Protein AF-A0A1I5MEF5-F1 (afdb_monomer)

Radius of gyration: 14.01 Å; Cα contacts (8 Å, |Δi|>4): 166; chains: 1; bounding box: 37×30×29 Å

Secondary structure (DSSP, 8-state):
-HHHHHHHHHHHHHHHHHTT-GGG-SHHHHTT--SSHHHH-EEEEPP-SSTT-B-EEEEEE-TTSSS-GGG--EEEEEEHHHHGGG--TTGGGTB-S---TTTSS---

Mean predicted aligned error: 4.13 Å

Foldseek 3Di:
DVLLLVQQLVQQCVVCVVVVNNVLSDCVLSVQCDPDPVRVADKDFADFPDPQAGQFIKGKAAASNRGHCVVGIDIGTHGCVSCVVPDDPVRVNRHDHHHDPVRPPPDD

Nearest PDB structures (foldseek):
  3s5t-assembly1_A-2  TM=6.036E-01  e=2.276E-03  Bacteroides fragilis NCTC 9343
  3cyg-assembly2_A  TM=6.558E-01  e=1.378E-02  Fervidobacterium nodosum Rt17-B1
  4e72-assembly1_A  TM=5.616E-01  e=1.055E-02  Pseudomonas aeruginosa PAO1
  5jen-assembly1_A  TM=4.303E-01  e=7.799E-02  Bacillus subtilis subsp. subtilis str. 168
  5jen-assembly2_C  TM=4.248E-01  e=8.337E-02  Bacillus subtilis subsp. subtilis str. 168

Solvent-accessible surface area (backbone atoms only — not comparable to full-atom values): 6095 Å² total; per-residue (Å²): 90,64,68,57,44,52,45,40,53,52,28,41,43,52,50,28,47,77,68,76,42,54,89,49,63,42,66,81,37,45,65,69,52,39,71,42,77,91,41,57,40,56,74,45,77,30,65,32,71,28,89,89,26,18,16,23,39,34,31,51,36,58,54,58,60,56,39,59,57,93,72,41,61,49,66,22,62,38,54,38,79,81,40,55,96,75,51,52,82,70,49,63,66,44,42,38,60,45,68,40,72,90,73,44,93,66,75,132

Sequence (108 aa):
MKAMVKAVIASLKIEKKKRDSSETATEEWFKDLTPSLLKIGAVTLAPSTETGRSSGLTFHYPPYAVGPYAEGQYVAFVPWESLKPFLAPEGTRIFGGARPKGDSDEQP

pLDDT: mean 90.96, std 10.2, range [34.31, 96.81]

Structure (mmCIF, N/CA/C/O backbone):
data_AF-A0A1I5MEF5-F1
#
_entry.id   AF-A0A1I5MEF5-F1
#
loop_
_atom_site.group_PDB
_atom_site.id
_atom_site.type_symbol
_atom_site.label_atom_id
_atom_site.label_alt_id
_atom_site.label_comp_id
_atom_site.label_asym_id
_atom_site.label_entity_id
_atom_site.label_seq_id
_atom_site.pdbx_PDB_ins_code
_atom_site.Cartn_x
_atom_site.Cartn_y
_atom_site.Cartn_z
_atom_site.occupancy
_atom_site.B_iso_or_equiv
_atom_site.auth_seq_id
_atom_site.auth_comp_id
_atom_site.auth_asym_id
_atom_site.auth_atom_id
_atom_site.pdbx_PDB_model_num
ATOM 1 N N . MET A 1 1 ? -6.370 13.737 -2.121 1.00 81.88 1 MET A N 1
ATOM 2 C CA . MET A 1 1 ? -5.609 12.648 -2.785 1.00 81.88 1 MET A CA 1
ATOM 3 C C . MET A 1 1 ? -4.088 12.772 -2.761 1.00 81.88 1 MET A C 1
ATOM 5 O O . MET A 1 1 ? -3.453 11.749 -2.564 1.00 81.88 1 MET A O 1
ATOM 9 N N . LYS A 1 2 ? -3.464 13.956 -2.889 1.00 90.50 2 LYS A N 1
ATOM 10 C CA . LYS A 1 2 ? -1.985 14.071 -2.814 1.00 90.50 2 LYS A CA 1
ATOM 11 C C . LYS A 1 2 ? -1.381 13.494 -1.520 1.00 90.50 2 LYS A C 1
ATOM 13 O O . LYS A 1 2 ? -0.337 12.856 -1.568 1.00 90.50 2 LYS A O 1
ATOM 18 N N . ALA A 1 3 ? -2.053 13.6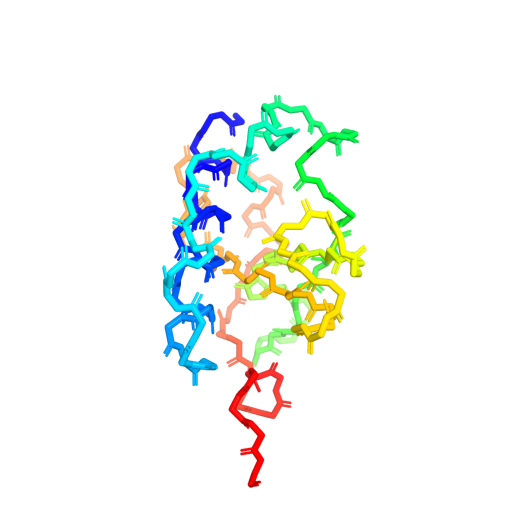85 -0.382 1.00 90.56 3 ALA A N 1
ATOM 19 C CA . ALA A 1 3 ? -1.640 13.104 0.898 1.00 90.56 3 ALA A CA 1
ATOM 20 C C . ALA A 1 3 ? -1.662 11.563 0.888 1.00 90.56 3 ALA A C 1
ATOM 22 O O . ALA A 1 3 ? -0.731 10.949 1.392 1.00 90.56 3 ALA A O 1
ATOM 23 N N . MET A 1 4 ? -2.664 10.951 0.242 1.00 91.69 4 MET A N 1
ATOM 24 C CA . MET A 1 4 ? -2.749 9.494 0.087 1.00 91.69 4 MET A CA 1
ATOM 25 C C . MET A 1 4 ? -1.572 8.953 -0.727 1.00 91.69 4 MET A C 1
ATOM 27 O O . MET A 1 4 ? -0.905 8.031 -0.285 1.00 91.69 4 MET A O 1
ATOM 31 N N . VAL A 1 5 ? -1.265 9.572 -1.874 1.00 94.56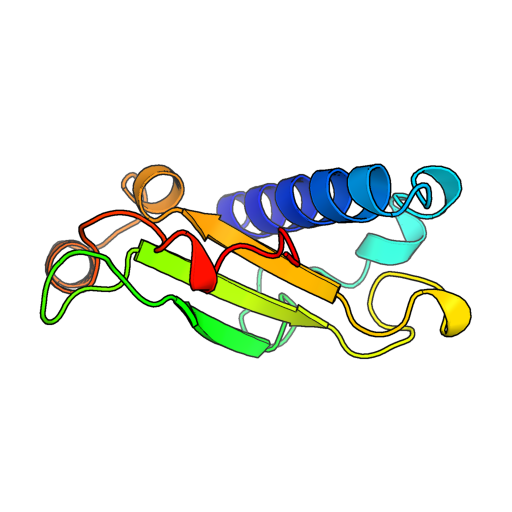 5 VAL A N 1
ATOM 32 C CA . VAL A 1 5 ? -0.115 9.174 -2.708 1.00 94.56 5 VAL A CA 1
ATOM 33 C C . VAL A 1 5 ? 1.185 9.244 -1.907 1.00 94.56 5 VAL A C 1
ATOM 35 O O . VAL A 1 5 ? 1.984 8.316 -1.942 1.00 94.56 5 VAL A O 1
ATOM 38 N N . LYS A 1 6 ? 1.384 10.313 -1.124 1.00 94.62 6 LYS A N 1
ATOM 39 C CA . LYS A 1 6 ? 2.557 10.436 -0.245 1.00 94.62 6 LYS A CA 1
ATOM 40 C C . LYS A 1 6 ? 2.619 9.323 0.805 1.00 94.62 6 LYS A C 1
ATOM 42 O O . LYS A 1 6 ? 3.697 8.782 1.026 1.00 94.62 6 LYS A O 1
ATOM 47 N N . ALA A 1 7 ? 1.492 8.979 1.430 1.00 94.88 7 ALA A N 1
ATOM 48 C CA . ALA A 1 7 ? 1.425 7.904 2.421 1.00 94.88 7 ALA A CA 1
ATOM 49 C C . ALA A 1 7 ? 1.729 6.530 1.800 1.00 94.88 7 ALA A C 1
ATOM 51 O O . ALA A 1 7 ? 2.504 5.759 2.360 1.00 94.88 7 ALA A O 1
ATOM 52 N N . VAL A 1 8 ? 1.193 6.265 0.608 1.00 95.81 8 VAL A N 1
ATOM 53 C CA . VAL A 1 8 ? 1.481 5.063 -0.184 1.00 95.81 8 VAL A CA 1
ATOM 54 C C . VAL A 1 8 ? 2.968 4.965 -0.521 1.00 95.81 8 VAL A C 1
ATOM 56 O O . VAL A 1 8 ? 3.590 3.950 -0.226 1.00 95.81 8 VAL A O 1
ATOM 59 N N . ILE A 1 9 ? 3.566 6.026 -1.074 1.00 96.31 9 ILE A N 1
ATOM 60 C CA . ILE A 1 9 ? 4.997 6.045 -1.418 1.00 96.31 9 ILE A CA 1
ATOM 61 C C . ILE A 1 9 ? 5.860 5.837 -0.169 1.00 96.31 9 ILE A C 1
ATOM 63 O O . ILE A 1 9 ? 6.848 5.109 -0.220 1.00 96.31 9 ILE A O 1
ATOM 67 N N . ALA A 1 10 ? 5.500 6.446 0.9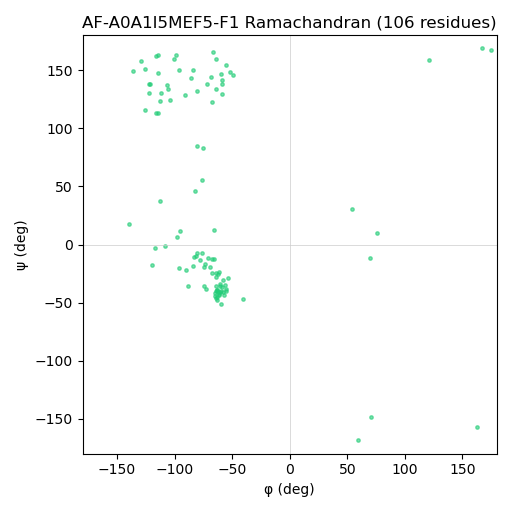64 1.00 96.19 10 ALA A N 1
ATOM 68 C CA . ALA A 1 10 ? 6.212 6.232 2.221 1.00 96.19 10 ALA A CA 1
ATOM 69 C C . ALA A 1 10 ? 6.148 4.762 2.671 1.00 96.19 10 ALA A C 1
ATOM 71 O O . ALA A 1 10 ? 7.173 4.19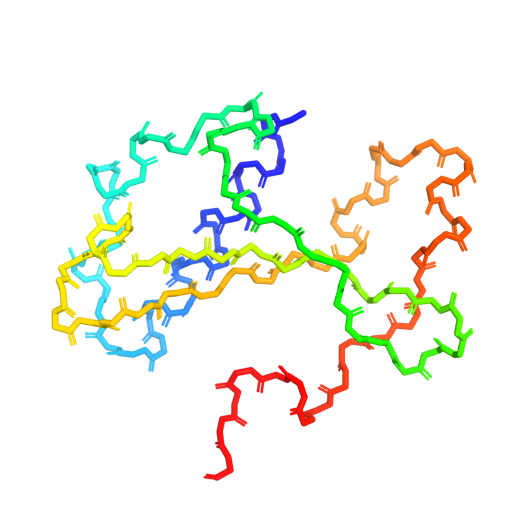7 3.046 1.00 96.19 10 ALA A O 1
ATOM 72 N N . SER A 1 11 ? 4.974 4.135 2.570 1.00 95.88 11 SER A N 1
ATOM 73 C CA . SER A 1 11 ? 4.775 2.717 2.885 1.00 95.88 11 SER A CA 1
ATOM 74 C C . SER A 1 11 ? 5.587 1.802 1.955 1.00 95.88 11 SER A C 1
ATOM 76 O O . SER A 1 11 ? 6.334 0.953 2.433 1.00 95.88 11 SER A O 1
ATOM 78 N N . LEU A 1 12 ? 5.574 2.057 0.639 1.00 96.50 12 LEU A N 1
ATOM 79 C CA . LEU A 1 12 ? 6.390 1.323 -0.341 1.00 96.50 12 LEU A CA 1
ATOM 80 C C . LEU A 1 12 ? 7.893 1.442 -0.073 1.00 96.50 12 LEU A C 1
ATOM 82 O O . LEU A 1 12 ? 8.620 0.464 -0.206 1.00 96.50 12 LEU A O 1
ATOM 86 N N . LYS A 1 13 ? 8.374 2.626 0.323 1.00 96.81 13 LYS A N 1
ATOM 87 C CA . LYS A 1 13 ? 9.784 2.827 0.694 1.00 96.81 13 LYS A CA 1
ATOM 88 C C . LYS A 1 13 ? 10.173 2.011 1.927 1.00 96.81 13 LYS A C 1
ATOM 90 O O . LYS A 1 13 ? 11.267 1.454 1.960 1.00 96.81 13 LYS A O 1
ATOM 95 N N . ILE A 1 14 ? 9.292 1.931 2.926 1.00 95.44 14 ILE A N 1
ATOM 96 C CA . ILE A 1 14 ? 9.504 1.091 4.113 1.00 95.44 14 ILE A CA 1
ATOM 97 C C . ILE A 1 14 ? 9.557 -0.382 3.704 1.00 95.44 14 ILE A C 1
ATOM 99 O O . ILE A 1 14 ? 10.473 -1.089 4.114 1.00 95.44 14 ILE A O 1
ATOM 103 N N . GLU A 1 15 ? 8.622 -0.827 2.869 1.00 94.31 15 GLU A N 1
ATOM 104 C CA . GLU A 1 15 ? 8.547 -2.218 2.425 1.00 94.31 15 GLU A CA 1
ATOM 105 C C . GLU A 1 15 ? 9.759 -2.624 1.577 1.00 94.31 15 GLU A C 1
ATOM 107 O O . GLU A 1 15 ? 10.388 -3.645 1.836 1.00 94.31 15 GLU A O 1
ATOM 112 N N . LYS A 1 16 ? 10.179 -1.781 0.629 1.00 95.06 16 LYS A N 1
ATOM 113 C CA . LYS A 1 16 ? 11.422 -1.988 -0.131 1.00 95.06 16 LYS A CA 1
ATOM 114 C C . LYS A 1 16 ? 12.646 -2.070 0.769 1.00 95.06 16 LYS A C 1
ATOM 116 O O . LYS A 1 16 ? 13.497 -2.926 0.559 1.00 95.06 16 LYS A O 1
ATOM 121 N N . LYS A 1 17 ? 12.720 -1.229 1.804 1.00 95.69 17 LYS A N 1
ATOM 122 C CA . LYS A 1 17 ? 13.809 -1.287 2.782 1.00 95.69 17 LYS A CA 1
ATOM 123 C C . LYS A 1 17 ? 13.823 -2.602 3.564 1.00 95.69 17 LYS A C 1
ATOM 125 O O . LYS A 1 17 ? 14.901 -3.122 3.807 1.00 95.69 17 LYS A O 1
ATOM 130 N N . LYS A 1 18 ? 12.661 -3.148 3.938 1.00 93.00 18 LYS A N 1
ATOM 131 C CA . LYS A 1 18 ? 12.569 -4.455 4.617 1.00 93.00 18 LYS A CA 1
ATOM 132 C C . LYS A 1 18 ? 13.048 -5.619 3.747 1.00 93.00 18 LYS A C 1
ATOM 134 O O . LYS A 1 18 ? 13.490 -6.622 4.288 1.00 93.00 18 LYS A O 1
ATOM 139 N N . ARG A 1 19 ? 12.940 -5.483 2.423 1.00 93.50 19 ARG A N 1
ATOM 140 C CA . ARG A 1 19 ? 13.361 -6.485 1.431 1.00 93.50 19 ARG A CA 1
ATOM 141 C C . ARG A 1 19 ? 14.773 -6.245 0.883 1.00 93.50 19 ARG A C 1
ATOM 143 O O . ARG A 1 19 ? 15.123 -6.824 -0.138 1.00 93.50 19 ARG A O 1
ATOM 150 N N . ASP A 1 20 ? 15.541 -5.345 1.499 1.00 93.94 20 ASP A N 1
ATOM 151 C CA . ASP A 1 20 ? 16.870 -4.933 1.028 1.00 93.94 20 ASP A CA 1
ATOM 152 C C . ASP A 1 20 ? 16.891 -4.435 -0.437 1.00 93.94 20 ASP A C 1
ATOM 154 O O . ASP A 1 20 ? 17.899 -4.556 -1.120 1.00 93.94 20 ASP A O 1
ATOM 158 N N . SER A 1 21 ? 15.788 -3.839 -0.913 1.00 94.56 21 SER A N 1
ATOM 159 C CA . SER A 1 21 ? 15.614 -3.311 -2.285 1.00 94.56 21 SER A CA 1
ATOM 160 C C . SER A 1 21 ? 15.501 -1.776 -2.311 1.00 94.56 21 SER A C 1
ATOM 162 O O . SER A 1 21 ? 14.680 -1.181 -3.015 1.00 94.56 21 SER A O 1
ATOM 164 N N . SER A 1 22 ? 16.257 -1.088 -1.450 1.00 93.81 22 SER A N 1
ATOM 165 C CA . SER A 1 22 ? 16.153 0.377 -1.299 1.00 93.81 22 SER A CA 1
ATOM 166 C C . SER A 1 22 ? 16.629 1.145 -2.539 1.00 93.81 22 SER A C 1
ATOM 168 O O . SER A 1 22 ? 16.190 2.267 -2.781 1.00 93.81 22 SER A O 1
ATOM 170 N N . GLU A 1 23 ? 17.499 0.543 -3.342 1.00 94.25 23 GLU A N 1
ATOM 171 C CA . GLU A 1 23 ? 18.022 1.068 -4.602 1.00 94.25 23 GLU A CA 1
ATOM 172 C C . GLU A 1 23 ? 16.944 1.246 -5.677 1.00 94.25 23 GLU A C 1
ATOM 174 O O . GLU A 1 23 ? 17.085 2.104 -6.548 1.00 94.25 23 GLU A O 1
ATOM 179 N N . THR A 1 24 ? 15.836 0.504 -5.592 1.00 93.88 24 THR A N 1
ATOM 180 C CA . THR A 1 24 ? 14.687 0.645 -6.500 1.00 93.88 24 THR A CA 1
ATOM 181 C C . THR A 1 24 ? 13.566 1.500 -5.906 1.00 93.88 24 THR A C 1
ATOM 183 O O . THR A 1 24 ? 12.512 1.666 -6.517 1.00 93.88 24 THR A O 1
ATOM 186 N N . ALA A 1 25 ? 13.773 2.113 -4.738 1.00 94.12 25 ALA A N 1
ATOM 187 C CA . ALA A 1 25 ? 12.818 3.018 -4.099 1.00 94.12 25 ALA A CA 1
ATOM 188 C C . ALA A 1 25 ? 12.894 4.456 -4.663 1.00 94.12 25 ALA A C 1
ATOM 190 O O . ALA A 1 25 ? 12.938 5.442 -3.916 1.00 94.12 25 ALA A O 1
ATOM 191 N N . THR A 1 26 ? 12.936 4.575 -5.991 1.00 94.19 26 THR A N 1
ATOM 192 C CA . THR A 1 26 ? 13.216 5.817 -6.726 1.00 94.19 26 THR A CA 1
ATOM 193 C C . THR A 1 26 ? 11.948 6.505 -7.225 1.00 94.19 26 THR A C 1
ATOM 195 O O . THR A 1 26 ? 10.875 5.911 -7.304 1.00 94.19 26 THR A O 1
ATOM 198 N N . GLU A 1 27 ? 12.067 7.783 -7.593 1.00 92.44 27 GLU A N 1
ATOM 199 C CA . GLU A 1 27 ? 10.964 8.524 -8.219 1.00 92.44 27 GLU A CA 1
ATOM 200 C C . GLU A 1 27 ? 10.525 7.895 -9.545 1.00 92.44 27 GLU A C 1
ATOM 202 O O . GLU A 1 27 ? 9.334 7.868 -9.836 1.00 92.44 27 GLU A O 1
ATOM 207 N N . GLU A 1 28 ? 11.462 7.317 -10.301 1.00 94.12 28 GLU A N 1
ATOM 208 C CA . GLU A 1 28 ? 11.180 6.677 -11.588 1.00 94.12 28 GLU A CA 1
ATOM 209 C C . GLU A 1 28 ? 10.225 5.484 -11.440 1.00 94.12 28 GLU A C 1
ATOM 211 O O . GLU A 1 28 ? 9.290 5.346 -12.226 1.00 94.12 28 GLU A O 1
ATOM 216 N N . TRP A 1 29 ? 10.398 4.670 -10.392 1.00 95.56 29 TRP A N 1
ATOM 217 C CA . TRP A 1 29 ? 9.496 3.554 -10.083 1.00 95.56 29 TRP A CA 1
ATOM 218 C C . TRP A 1 29 ? 8.146 3.994 -9.506 1.00 95.56 29 TRP A C 1
ATOM 220 O O . TRP A 1 29 ? 7.198 3.214 -9.504 1.00 95.56 29 TRP A O 1
ATOM 230 N N . PHE A 1 30 ? 8.027 5.234 -9.026 1.00 95.69 30 PHE A N 1
ATOM 231 C CA . PHE A 1 30 ? 6.797 5.760 -8.428 1.00 95.69 30 PHE A CA 1
ATOM 232 C C . PHE A 1 30 ? 6.078 6.798 -9.300 1.00 95.69 30 PHE A C 1
ATOM 234 O O . PHE A 1 30 ? 5.015 7.278 -8.905 1.00 95.69 30 PHE A O 1
ATOM 241 N N . LYS A 1 31 ? 6.612 7.146 -10.478 1.00 93.56 31 LYS A N 1
ATOM 242 C CA . LYS A 1 31 ? 6.112 8.244 -11.327 1.00 93.56 31 LYS A CA 1
ATOM 243 C C . LYS A 1 31 ? 4.649 8.093 -11.750 1.00 93.56 31 LYS A C 1
ATOM 245 O O . LYS A 1 31 ? 3.941 9.088 -11.894 1.00 93.56 31 LYS A O 1
ATOM 250 N N . ASP A 1 32 ? 4.186 6.854 -11.897 1.00 92.12 32 ASP A N 1
ATOM 251 C CA . ASP A 1 32 ? 2.821 6.551 -12.330 1.00 92.12 32 ASP A CA 1
ATOM 252 C C . ASP A 1 32 ? 1.797 6.601 -11.178 1.00 92.12 32 ASP A C 1
ATOM 254 O O . ASP A 1 32 ? 0.586 6.645 -11.427 1.00 92.12 32 ASP A O 1
ATOM 258 N N . LEU A 1 33 ? 2.260 6.691 -9.921 1.00 93.75 33 LEU A N 1
ATOM 259 C CA . LEU A 1 33 ? 1.420 6.865 -8.733 1.00 93.75 33 LEU A CA 1
ATOM 260 C C . LEU A 1 33 ? 0.912 8.308 -8.645 1.00 93.75 33 LEU A C 1
ATOM 262 O O . LEU A 1 33 ? 1.452 9.166 -7.945 1.00 93.75 33 LEU A O 1
ATOM 266 N N . THR A 1 34 ? -0.170 8.588 -9.363 1.00 92.44 34 THR A N 1
ATOM 267 C CA . THR A 1 34 ? -0.787 9.922 -9.417 1.00 92.44 34 THR A CA 1
ATOM 268 C C . THR A 1 34 ? -2.015 10.017 -8.502 1.00 92.44 34 THR A C 1
ATOM 270 O O . THR A 1 34 ? -2.588 8.994 -8.119 1.00 92.44 34 THR A O 1
ATOM 273 N N . PRO A 1 35 ? -2.462 11.230 -8.105 1.00 91.38 35 PRO A N 1
ATOM 274 C CA . PRO A 1 35 ? -3.561 11.415 -7.153 1.00 91.38 35 PRO A CA 1
ATOM 275 C C . PRO A 1 35 ? -4.949 11.164 -7.776 1.00 91.38 35 PRO A C 1
ATOM 277 O O . PRO A 1 35 ? -5.831 12.017 -7.689 1.00 91.38 35 PRO A O 1
ATOM 280 N N . SER A 1 36 ? -5.151 9.984 -8.365 1.00 90.25 36 SER A N 1
ATOM 281 C CA . SER A 1 36 ? -6.424 9.493 -8.898 1.00 90.25 36 SER A CA 1
ATOM 282 C C . SER A 1 36 ? -6.650 8.030 -8.505 1.00 90.25 36 SER A C 1
ATOM 284 O O . SER A 1 36 ? -5.695 7.267 -8.373 1.00 90.25 36 SER A O 1
ATOM 286 N N . LEU A 1 37 ? -7.915 7.628 -8.331 1.00 82.69 37 LEU A N 1
ATOM 287 C CA . LEU A 1 37 ? -8.270 6.262 -7.914 1.00 82.69 37 LEU A CA 1
ATOM 288 C C . LEU A 1 37 ? -7.747 5.194 -8.884 1.00 82.69 37 LEU A C 1
ATOM 290 O O . LEU A 1 37 ? -7.295 4.145 -8.450 1.00 82.69 37 LEU A O 1
ATOM 294 N N . LEU A 1 38 ? -7.754 5.484 -10.187 1.00 87.69 38 LEU A N 1
ATOM 295 C CA . LEU A 1 38 ? -7.319 4.539 -11.220 1.00 87.69 38 LEU A CA 1
ATOM 296 C C . LEU A 1 38 ? -5.794 4.415 -11.346 1.00 87.69 38 LEU A C 1
ATOM 298 O O . LEU A 1 38 ? -5.317 3.518 -12.034 1.00 87.69 38 LEU A O 1
ATOM 302 N N . LYS A 1 39 ? -5.023 5.324 -10.739 1.00 92.06 39 LYS A N 1
ATOM 303 C CA . LYS A 1 39 ? -3.558 5.376 -10.890 1.00 92.06 39 LYS A CA 1
ATOM 304 C C . LYS A 1 39 ? -2.790 5.196 -9.589 1.00 92.06 39 LYS A C 1
ATOM 306 O O . LYS A 1 39 ? -1.608 4.894 -9.630 1.00 92.06 39 LYS A O 1
ATOM 311 N N . ILE A 1 40 ? -3.438 5.370 -8.441 1.00 92.56 40 ILE A N 1
ATOM 312 C CA . ILE A 1 40 ? -2.781 5.167 -7.149 1.00 92.56 40 ILE A CA 1
ATOM 313 C C . ILE A 1 40 ? -2.569 3.681 -6.827 1.00 92.56 40 ILE A C 1
ATOM 315 O O . ILE A 1 40 ? -1.715 3.372 -6.009 1.00 92.56 40 ILE A O 1
ATOM 319 N N . GLY A 1 41 ? -3.300 2.771 -7.477 1.00 91.44 41 GLY A N 1
ATOM 320 C CA . GLY A 1 41 ? -3.227 1.322 -7.264 1.00 91.44 41 GLY A CA 1
ATOM 321 C C . GLY A 1 41 ? -4.571 0.732 -6.836 1.00 91.44 41 GLY A C 1
ATOM 322 O O . GLY A 1 41 ? -5.446 1.449 -6.345 1.00 91.44 41 GLY A O 1
ATOM 323 N N . ALA A 1 42 ? -4.739 -0.578 -7.034 1.00 93.50 42 ALA A N 1
ATOM 324 C CA . ALA A 1 42 ? -5.925 -1.294 -6.570 1.00 93.50 42 ALA A CA 1
ATOM 325 C C . ALA A 1 42 ? -5.976 -1.258 -5.038 1.00 93.50 42 ALA A C 1
ATOM 327 O O . ALA A 1 42 ? -4.959 -1.501 -4.393 1.00 93.50 42 ALA A O 1
ATOM 328 N N . VAL A 1 43 ? -7.141 -0.948 -4.465 1.00 94.44 43 VAL A N 1
ATOM 329 C CA . VAL A 1 43 ? -7.292 -0.684 -3.029 1.00 94.44 43 VAL A CA 1
ATOM 330 C C . VAL A 1 43 ? -8.300 -1.629 -2.382 1.00 94.44 43 VAL A C 1
ATOM 332 O O . VAL A 1 43 ? -9.373 -1.878 -2.930 1.00 94.44 43 VAL A O 1
ATOM 335 N N . THR A 1 44 ? -7.967 -2.116 -1.190 1.00 94.88 44 THR A N 1
ATOM 336 C CA . THR A 1 44 ? -8.856 -2.898 -0.322 1.00 94.88 44 THR A CA 1
ATOM 337 C C . THR A 1 44 ? -8.869 -2.319 1.094 1.00 94.88 44 THR A C 1
ATOM 339 O O . THR A 1 44 ? -7.938 -1.623 1.504 1.00 94.88 44 THR A O 1
ATOM 342 N N . LEU A 1 45 ? -9.925 -2.607 1.861 1.00 95.12 45 LEU A N 1
ATOM 343 C CA . LEU A 1 45 ? -9.924 -2.362 3.306 1.00 95.12 45 LEU A CA 1
ATOM 344 C C . LEU A 1 45 ? -8.996 -3.373 3.991 1.00 95.12 45 LEU A C 1
ATOM 346 O O . LEU A 1 45 ? -8.994 -4.548 3.622 1.00 95.12 45 LEU A O 1
ATOM 350 N N . ALA A 1 46 ? -8.215 -2.912 4.966 1.00 95.94 46 ALA A N 1
ATOM 351 C CA . ALA A 1 46 ? -7.333 -3.768 5.750 1.00 95.94 46 ALA A CA 1
ATOM 352 C C . ALA A 1 46 ? -8.085 -4.386 6.946 1.00 95.94 46 ALA A C 1
ATOM 354 O O . ALA A 1 46 ? -8.895 -3.691 7.574 1.00 95.94 46 ALA A O 1
ATOM 355 N N . PRO A 1 47 ? -7.809 -5.648 7.320 1.00 95.44 47 PRO A N 1
ATOM 356 C CA . PRO A 1 47 ? -8.345 -6.247 8.539 1.00 95.44 47 PRO A CA 1
ATOM 357 C C . PRO A 1 47 ? -8.091 -5.384 9.778 1.00 95.44 47 PRO A C 1
ATOM 359 O O . PRO A 1 47 ? -7.077 -4.690 9.870 1.00 95.44 47 PRO A O 1
ATOM 362 N N . SER A 1 48 ? -9.000 -5.435 10.751 1.00 96.56 48 SER A N 1
ATOM 363 C CA . SER A 1 48 ? -8.887 -4.692 12.008 1.00 96.56 48 SER A CA 1
ATOM 364 C C . SER A 1 48 ? -9.007 -5.606 13.218 1.00 96.56 48 SER A C 1
ATOM 366 O O . SER A 1 48 ? -9.702 -6.619 13.186 1.00 96.56 48 SER A O 1
ATOM 368 N N . THR A 1 49 ? -8.362 -5.211 14.313 1.00 96.38 49 THR A N 1
ATOM 369 C CA . THR A 1 49 ? -8.610 -5.767 15.648 1.00 96.38 49 THR A CA 1
ATOM 370 C C . THR A 1 49 ? -9.964 -5.351 16.232 1.00 96.38 49 THR A C 1
ATOM 372 O O . THR A 1 49 ? -10.364 -5.887 17.261 1.00 96.38 49 THR A O 1
ATOM 375 N N . GLU A 1 50 ? -10.657 -4.381 15.631 1.00 96.00 50 GLU A N 1
ATOM 376 C CA . GLU A 1 50 ? -11.990 -3.939 16.047 1.00 96.00 50 GLU A CA 1
ATOM 377 C C . GLU A 1 50 ? -13.063 -4.489 15.096 1.00 96.00 50 GLU A C 1
ATOM 379 O O . GLU A 1 50 ? -13.015 -4.284 13.881 1.00 96.00 50 GLU A O 1
ATOM 384 N N . THR A 1 51 ? -14.049 -5.198 15.650 1.00 93.81 51 THR A N 1
ATOM 385 C CA . THR A 1 51 ? -15.109 -5.854 14.873 1.00 93.81 51 THR A CA 1
ATOM 386 C C . THR A 1 51 ? -15.901 -4.852 14.035 1.00 93.81 51 THR A C 1
ATOM 388 O O . THR A 1 51 ? -16.401 -3.850 14.543 1.00 93.81 51 THR A O 1
ATOM 391 N N . GLY A 1 52 ? -16.062 -5.153 12.743 1.00 92.62 52 GLY A N 1
ATOM 392 C CA . GLY A 1 52 ? -16.818 -4.313 11.810 1.00 92.62 52 GLY A CA 1
ATOM 393 C C . GLY A 1 52 ? -16.085 -3.046 11.364 1.00 92.62 52 GLY A C 1
ATOM 394 O O . GLY A 1 52 ? -16.701 -2.192 10.728 1.00 92.62 52 GLY A O 1
ATOM 395 N N . ARG A 1 53 ? -14.789 -2.915 11.679 1.00 95.50 53 ARG A N 1
ATOM 396 C CA . ARG A 1 53 ? -13.947 -1.786 11.271 1.00 95.50 53 ARG A CA 1
ATOM 397 C C . ARG A 1 53 ? -12.810 -2.218 10.351 1.00 95.50 53 ARG A C 1
ATOM 399 O O . ARG A 1 53 ? -12.436 -3.385 10.296 1.00 95.50 53 ARG A O 1
ATOM 406 N N . SER A 1 54 ? -12.240 -1.237 9.661 1.00 96.44 54 SER A N 1
ATOM 407 C CA . SER A 1 54 ? -10.987 -1.352 8.918 1.00 96.44 54 SER A CA 1
ATOM 408 C C . SER A 1 54 ? -9.858 -0.621 9.644 1.00 96.44 54 SER A C 1
ATOM 410 O O . SER A 1 54 ? -10.042 0.514 10.085 1.00 96.44 54 SER A O 1
ATOM 412 N N . SER A 1 55 ? -8.672 -1.225 9.715 1.00 96.25 55 SER A N 1
ATOM 413 C CA . SER A 1 55 ? -7.487 -0.574 10.301 1.00 96.25 55 SER A CA 1
ATOM 414 C C . SER A 1 55 ? -6.788 0.386 9.331 1.00 96.25 55 SER A C 1
ATOM 416 O O . SER A 1 55 ? -5.867 1.113 9.703 1.00 96.25 55 SER A O 1
ATOM 418 N N . GLY A 1 56 ? -7.215 0.414 8.069 1.00 95.62 56 GLY A N 1
ATOM 419 C CA . GLY A 1 56 ? -6.592 1.247 7.054 1.00 95.62 56 GLY A CA 1
ATOM 420 C C . GLY A 1 56 ? -6.950 0.835 5.637 1.00 95.62 56 GLY A C 1
ATOM 421 O O . GLY A 1 56 ? -7.985 0.218 5.378 1.00 95.62 56 GLY A O 1
ATOM 422 N N . LEU A 1 57 ? -6.087 1.216 4.706 1.00 95.25 57 LEU A N 1
ATOM 423 C CA . LEU A 1 57 ? -6.192 0.861 3.298 1.00 95.25 57 LEU A CA 1
ATOM 424 C C . LEU A 1 57 ? -4.944 0.107 2.869 1.00 95.25 57 LEU A C 1
ATOM 426 O O . LEU A 1 57 ? -3.828 0.504 3.208 1.00 95.25 57 LEU A O 1
ATOM 430 N N . THR A 1 58 ? -5.151 -0.935 2.078 1.00 95.94 58 THR A N 1
ATOM 431 C CA . THR A 1 58 ? -4.082 -1.727 1.482 1.00 95.94 58 THR A CA 1
ATOM 432 C C . THR A 1 58 ? -4.098 -1.510 -0.023 1.00 95.94 58 THR A C 1
ATOM 434 O O . THR A 1 58 ? -5.128 -1.717 -0.666 1.00 95.94 58 THR A O 1
ATOM 437 N N . PHE A 1 59 ? -2.970 -1.069 -0.577 1.00 95.75 59 PHE A N 1
ATOM 438 C CA . PHE A 1 59 ? -2.783 -0.873 -2.011 1.00 95.75 59 PHE A CA 1
ATOM 439 C C . PHE A 1 59 ? -1.904 -1.977 -2.585 1.00 95.75 59 PHE A C 1
ATOM 441 O O . PHE A 1 59 ? -0.860 -2.292 -2.017 1.00 95.75 59 PHE A O 1
ATOM 448 N N . HIS A 1 60 ? -2.326 -2.537 -3.714 1.00 95.12 60 HIS A N 1
ATOM 449 C CA . HIS A 1 60 ? -1.710 -3.713 -4.325 1.00 95.12 60 HIS A CA 1
ATOM 450 C C . HIS A 1 60 ? -1.031 -3.345 -5.640 1.00 95.12 60 HIS A C 1
ATOM 452 O O . HIS A 1 60 ? -1.646 -2.718 -6.510 1.00 95.12 60 HIS A O 1
ATOM 458 N N . TYR A 1 61 ? 0.222 -3.771 -5.789 1.00 96.06 61 TYR A N 1
ATOM 459 C CA . TYR A 1 61 ? 1.054 -3.488 -6.953 1.00 96.06 61 TYR A CA 1
ATOM 460 C C . TYR A 1 61 ? 1.602 -4.787 -7.541 1.00 96.06 61 TYR A C 1
ATOM 462 O O . TYR A 1 61 ? 2.390 -5.463 -6.873 1.00 96.06 61 TYR A O 1
ATOM 470 N N . PRO A 1 62 ? 1.220 -5.148 -8.780 1.00 95.06 62 PRO A N 1
ATOM 471 C CA . PRO A 1 62 ? 1.797 -6.306 -9.446 1.00 95.06 62 PRO A CA 1
ATOM 472 C C . PRO A 1 62 ? 3.290 -6.077 -9.752 1.00 95.06 62 PRO A C 1
ATOM 474 O O . PRO A 1 62 ? 3.761 -4.933 -9.717 1.00 95.06 62 PRO A O 1
ATOM 477 N N . PRO A 1 63 ? 4.039 -7.140 -10.100 1.00 95.94 63 PRO A N 1
ATOM 478 C CA . PRO A 1 63 ? 5.405 -7.003 -10.602 1.00 95.94 63 PRO A CA 1
ATOM 479 C C . PRO A 1 63 ? 5.500 -5.958 -11.726 1.00 95.94 63 PRO A C 1
ATOM 481 O O . PRO A 1 63 ? 4.563 -5.810 -12.510 1.00 95.94 63 PRO A O 1
ATOM 484 N N . TYR A 1 64 ? 6.626 -5.240 -11.803 1.00 95.06 64 TYR A N 1
ATOM 485 C CA . TYR A 1 64 ? 6.865 -4.086 -12.691 1.00 95.06 64 TYR A CA 1
ATOM 486 C C . TYR A 1 64 ? 6.105 -2.794 -12.372 1.00 95.06 64 TYR A C 1
ATOM 488 O O . TYR A 1 64 ? 6.455 -1.758 -12.932 1.00 95.06 64 TYR A O 1
ATOM 496 N N . ALA A 1 65 ? 5.107 -2.792 -11.484 1.00 95.06 65 ALA A N 1
ATOM 497 C CA . ALA A 1 65 ? 4.355 -1.565 -11.215 1.00 95.06 65 ALA A CA 1
ATOM 498 C C . ALA A 1 65 ? 5.152 -0.540 -10.394 1.00 95.06 65 ALA A C 1
ATOM 500 O O . ALA A 1 65 ? 5.027 0.657 -10.624 1.00 95.06 65 ALA A O 1
ATOM 501 N N . VAL A 1 66 ? 5.943 -1.007 -9.424 1.00 96.31 66 VAL A N 1
ATOM 502 C CA . VAL A 1 66 ? 6.705 -0.147 -8.496 1.00 96.31 66 VAL A CA 1
ATOM 503 C C . VAL A 1 66 ? 8.115 -0.676 -8.221 1.00 96.31 66 VAL A C 1
ATOM 505 O O . VAL A 1 66 ? 8.744 -0.321 -7.228 1.00 96.31 66 VAL A O 1
ATOM 508 N N . GLY A 1 67 ? 8.612 -1.567 -9.073 1.00 96.38 67 GLY A N 1
ATOM 509 C CA . GLY A 1 67 ? 9.920 -2.202 -8.943 1.00 96.38 67 GLY A CA 1
ATOM 510 C C . GLY A 1 67 ? 10.139 -3.263 -10.022 1.00 96.38 67 GLY A C 1
ATOM 511 O O . GLY A 1 67 ? 9.181 -3.653 -10.694 1.00 96.38 67 GLY A O 1
ATOM 512 N N . PRO A 1 68 ? 11.376 -3.753 -10.201 1.00 95.94 68 PRO A N 1
ATOM 513 C CA . PRO A 1 68 ? 11.680 -4.870 -11.086 1.00 95.94 68 PRO A CA 1
ATOM 514 C C . PRO A 1 68 ? 10.859 -6.121 -10.765 1.00 95.94 68 PRO A C 1
ATOM 516 O O . PRO A 1 68 ? 10.491 -6.376 -9.624 1.00 95.94 68 PRO A O 1
ATOM 519 N N . TYR A 1 69 ? 10.661 -6.974 -11.768 1.00 94.56 69 TYR A N 1
ATOM 520 C CA . TYR A 1 69 ? 9.936 -8.237 -11.603 1.00 94.56 69 TYR A CA 1
ATOM 521 C C . TYR A 1 69 ? 10.499 -9.160 -10.522 1.00 94.56 69 TYR A C 1
ATOM 523 O O . TYR A 1 69 ? 9.731 -9.841 -9.849 1.00 94.56 69 TYR A O 1
ATOM 531 N N . ALA A 1 70 ? 11.823 -9.170 -10.343 1.00 95.56 70 ALA A N 1
ATOM 532 C CA . ALA A 1 70 ? 12.500 -10.012 -9.358 1.00 95.56 70 ALA A CA 1
ATOM 533 C C . ALA A 1 70 ? 12.072 -9.720 -7.907 1.00 95.56 70 ALA A C 1
ATOM 535 O O . ALA A 1 70 ? 12.160 -10.607 -7.066 1.00 95.56 70 ALA A O 1
ATOM 536 N N . GLU A 1 71 ? 11.570 -8.515 -7.621 1.00 94.19 71 GLU A N 1
ATOM 537 C CA . GLU A 1 71 ? 11.059 -8.134 -6.296 1.00 94.19 71 GLU A CA 1
ATOM 538 C C . GLU A 1 71 ? 9.621 -8.627 -6.045 1.00 94.19 71 GLU A C 1
ATOM 540 O O . GLU A 1 71 ? 9.109 -8.552 -4.923 1.00 94.19 71 GLU A O 1
ATOM 545 N N . GLY A 1 72 ? 8.960 -9.138 -7.089 1.00 94.75 72 GLY A N 1
ATOM 546 C CA . GLY A 1 72 ? 7.587 -9.615 -7.041 1.00 94.75 72 GLY A CA 1
ATOM 547 C C . GLY A 1 72 ? 6.567 -8.487 -6.883 1.00 94.75 72 GLY A C 1
ATOM 548 O O . GLY A 1 72 ? 6.727 -7.380 -7.397 1.00 94.75 72 GLY A O 1
ATOM 549 N N . GLN A 1 73 ? 5.466 -8.804 -6.207 1.00 95.62 73 GLN A N 1
ATOM 550 C CA . GLN A 1 73 ? 4.409 -7.843 -5.900 1.00 95.62 73 GLN A CA 1
ATOM 551 C C . GLN A 1 73 ? 4.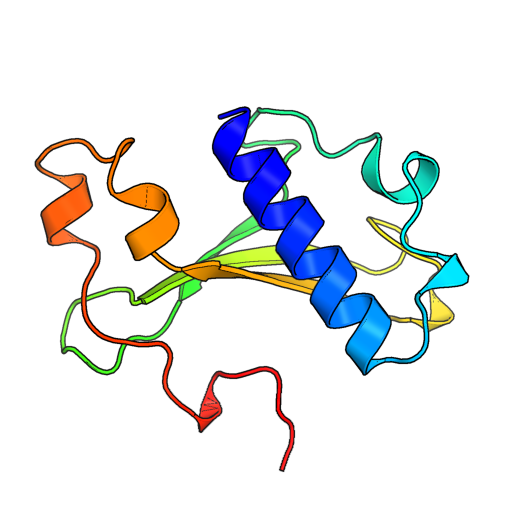728 -7.043 -4.633 1.00 95.62 73 GLN A C 1
ATOM 553 O O . GLN A 1 73 ? 5.340 -7.557 -3.690 1.00 95.62 73 GLN A O 1
ATOM 558 N N . TYR A 1 74 ? 4.236 -5.809 -4.587 1.00 95.50 74 TYR A N 1
ATOM 559 C CA . T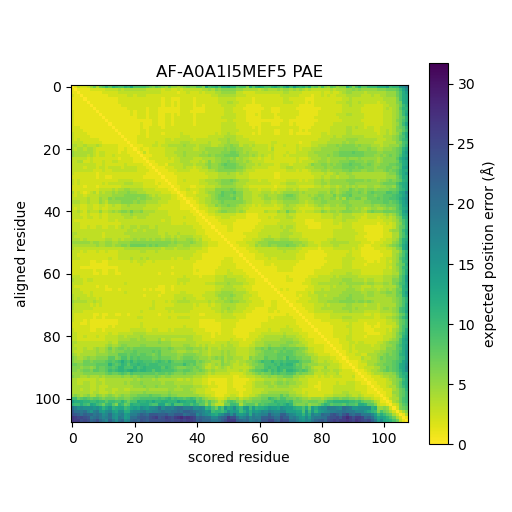YR A 1 74 ? 4.289 -4.960 -3.402 1.00 95.50 74 TYR A CA 1
ATOM 560 C C . TYR A 1 74 ? 2.897 -4.687 -2.858 1.00 95.50 74 TYR A C 1
ATOM 562 O O . TYR A 1 74 ? 1.924 -4.542 -3.600 1.00 95.50 74 TYR A O 1
ATOM 570 N N . VAL A 1 75 ? 2.843 -4.553 -1.539 1.00 94.56 75 VAL A N 1
ATOM 571 C CA . VAL A 1 75 ? 1.661 -4.133 -0.804 1.00 94.56 75 VAL A CA 1
ATOM 572 C C . VAL A 1 75 ? 2.033 -2.890 -0.005 1.00 94.56 75 VAL A C 1
ATOM 574 O O . VAL A 1 75 ? 3.064 -2.858 0.661 1.00 94.56 75 VAL A O 1
ATOM 577 N N . ALA A 1 76 ? 1.216 -1.843 -0.099 1.00 95.56 76 ALA A N 1
ATOM 578 C CA . ALA A 1 76 ? 1.387 -0.624 0.680 1.00 95.56 76 ALA A CA 1
ATOM 579 C C . ALA A 1 76 ? 0.213 -0.464 1.641 1.00 95.56 76 ALA A C 1
ATOM 581 O O . ALA A 1 76 ? -0.922 -0.232 1.224 1.00 95.56 76 ALA A O 1
ATOM 582 N N . PHE A 1 77 ? 0.494 -0.562 2.935 1.00 95.94 77 PHE A N 1
ATOM 583 C CA . PHE A 1 77 ? -0.488 -0.306 3.979 1.00 95.94 77 PHE A CA 1
ATOM 584 C C . PHE A 1 77 ? -0.450 1.163 4.408 1.00 95.94 77 PHE A C 1
ATOM 586 O O . PHE A 1 77 ? 0.615 1.696 4.734 1.00 95.94 77 PHE A O 1
ATOM 593 N N . VAL A 1 78 ? -1.618 1.805 4.423 1.00 95.38 78 VAL A N 1
ATOM 594 C CA . VAL A 1 78 ? -1.828 3.159 4.942 1.00 95.38 78 VAL A CA 1
ATOM 595 C C . VAL A 1 78 ? -2.775 3.081 6.144 1.00 95.38 78 VAL A C 1
ATOM 597 O O . VAL A 1 78 ? -3.953 2.761 5.955 1.00 95.38 78 VAL A O 1
ATOM 600 N N . PRO A 1 79 ? -2.305 3.390 7.367 1.00 95.38 79 PRO A N 1
ATOM 601 C CA . PRO A 1 79 ? -3.133 3.319 8.565 1.00 95.38 79 PRO A CA 1
ATOM 602 C C . PRO A 1 79 ? -4.221 4.394 8.552 1.00 95.38 79 PRO A C 1
ATOM 604 O O . PRO A 1 79 ? -4.009 5.522 8.087 1.00 95.38 79 PRO A O 1
ATOM 607 N N . TRP A 1 80 ? -5.398 4.062 9.083 1.00 94.06 80 TRP A N 1
ATOM 608 C CA . TRP A 1 80 ? -6.542 4.974 9.081 1.00 94.06 80 TRP A CA 1
ATOM 609 C C . TRP A 1 80 ? -6.291 6.267 9.867 1.00 94.06 80 TRP A C 1
ATOM 611 O O . TRP A 1 80 ? -6.873 7.308 9.560 1.00 94.06 80 TRP A O 1
ATOM 621 N N . GLU A 1 81 ? -5.383 6.246 10.841 1.00 93.00 81 GLU A N 1
ATOM 622 C CA . GLU A 1 81 ? -4.965 7.419 11.600 1.00 93.00 81 GLU A CA 1
ATOM 623 C C . GLU A 1 81 ? -4.342 8.489 10.702 1.00 93.00 81 GLU A C 1
ATOM 625 O O . GLU A 1 81 ? -4.592 9.676 10.909 1.00 93.00 81 GLU A O 1
ATOM 630 N N . SER A 1 82 ? -3.600 8.086 9.664 1.00 91.56 82 SER A N 1
ATOM 631 C CA . SER A 1 82 ? -3.073 9.010 8.651 1.00 91.56 82 SER A CA 1
ATOM 632 C C . SER A 1 82 ? -4.172 9.595 7.760 1.00 91.56 82 SER A C 1
ATOM 634 O O . SER A 1 82 ? -3.969 10.632 7.128 1.00 91.56 82 SER A O 1
ATOM 636 N N . LEU A 1 83 ? -5.339 8.948 7.710 1.00 88.62 83 LEU A N 1
ATOM 637 C CA . LEU A 1 83 ? -6.485 9.378 6.915 1.00 88.62 83 LEU A CA 1
ATOM 638 C C . LEU A 1 83 ? -7.415 10.318 7.681 1.00 88.62 83 LEU A C 1
ATOM 640 O O . LEU A 1 83 ? -8.122 11.083 7.031 1.00 88.62 83 LEU A O 1
ATOM 644 N N . LYS A 1 84 ? -7.393 10.308 9.024 1.00 89.25 84 LYS A N 1
ATOM 645 C CA . LYS A 1 84 ? -8.286 11.098 9.899 1.00 89.25 84 LYS A CA 1
ATOM 646 C C . LYS A 1 84 ? -8.550 12.536 9.425 1.00 89.25 84 LYS A C 1
ATOM 648 O O . LYS A 1 84 ? -9.722 12.898 9.376 1.00 89.25 84 LYS A O 1
ATOM 653 N N . PRO A 1 85 ? -7.544 13.343 9.024 1.00 90.31 85 PRO A N 1
ATOM 654 C CA . PRO A 1 85 ? -7.783 14.726 8.592 1.00 90.31 85 PRO A CA 1
ATOM 655 C C . PRO A 1 85 ? -8.595 14.858 7.294 1.00 90.31 85 PRO A C 1
ATOM 657 O O . PRO A 1 85 ? -9.012 15.955 6.938 1.00 90.31 85 PRO A O 1
ATOM 660 N N . PHE A 1 86 ? -8.774 13.761 6.558 1.00 85.94 86 PHE A N 1
ATOM 661 C CA . PHE A 1 86 ? -9.381 13.718 5.229 1.00 85.94 86 PHE A CA 1
ATOM 662 C C . PHE A 1 86 ? -10.678 12.901 5.183 1.00 85.94 86 PHE A C 1
ATOM 664 O O . PHE A 1 86 ? -11.292 12.810 4.120 1.00 85.94 86 PHE A O 1
ATOM 671 N N . LEU A 1 87 ? -11.079 12.273 6.293 1.00 86.00 87 LEU A N 1
ATOM 672 C CA . LEU A 1 87 ? -12.287 11.457 6.346 1.00 86.00 87 LEU A CA 1
ATOM 673 C C . LEU A 1 87 ? -13.525 12.341 6.508 1.00 86.00 87 LEU A C 1
ATOM 675 O O . LEU A 1 87 ? -13.590 13.188 7.396 1.00 86.00 87 LEU A O 1
ATOM 679 N N . ALA A 1 88 ? -14.537 12.080 5.681 1.00 87.81 88 ALA A N 1
ATOM 680 C CA . ALA A 1 88 ? -15.893 12.534 5.956 1.00 87.81 88 ALA A CA 1
ATOM 681 C C . ALA A 1 88 ? -16.431 11.851 7.236 1.00 87.81 88 ALA A C 1
ATOM 683 O O . ALA A 1 88 ? -15.925 10.783 7.611 1.00 87.81 88 ALA A O 1
ATOM 684 N N . PRO A 1 89 ? -17.459 12.407 7.901 1.00 86.12 89 PRO A N 1
ATOM 685 C CA . PRO A 1 89 ? -18.069 11.806 9.093 1.00 86.12 89 PRO A CA 1
ATOM 686 C C . PRO A 1 89 ? -18.522 10.350 8.904 1.00 86.12 89 PRO A C 1
ATOM 688 O O . PRO A 1 89 ? -18.521 9.559 9.840 1.00 86.12 89 PRO A O 1
ATOM 691 N N . GLU A 1 90 ? -18.890 9.961 7.689 1.00 84.56 90 GLU A N 1
ATOM 692 C CA . GLU A 1 90 ? -19.254 8.589 7.343 1.00 84.56 90 GLU A CA 1
ATOM 693 C C . GLU A 1 90 ? -18.013 7.693 7.255 1.00 84.56 90 GLU A C 1
ATOM 695 O O . GLU A 1 90 ? -18.040 6.539 7.676 1.00 84.56 90 GLU A O 1
ATOM 700 N N . GLY A 1 91 ? -16.892 8.234 6.773 1.00 80.31 91 GLY A N 1
ATOM 701 C CA . GLY A 1 91 ? -15.615 7.529 6.703 1.00 80.31 91 GLY A CA 1
ATOM 702 C C . GLY A 1 91 ? -15.079 7.160 8.086 1.00 80.31 91 GLY A C 1
ATOM 703 O O . GLY A 1 91 ? -14.552 6.066 8.269 1.00 80.31 91 GLY A O 1
ATOM 704 N N . THR A 1 92 ? -15.288 8.006 9.098 1.00 83.94 92 THR A N 1
ATOM 705 C CA . THR A 1 92 ? -14.878 7.701 10.484 1.00 83.94 92 THR A CA 1
ATOM 706 C C . THR A 1 92 ? -15.679 6.554 11.114 1.00 83.94 92 THR A C 1
ATOM 708 O O . THR A 1 92 ? -15.269 6.007 12.137 1.00 83.94 92 THR A O 1
ATOM 711 N N . ARG A 1 93 ? -16.793 6.133 10.495 1.00 89.12 93 ARG A N 1
ATOM 712 C CA . ARG A 1 93 ? -17.560 4.940 10.894 1.00 89.12 93 ARG A CA 1
ATOM 713 C C . ARG A 1 93 ? -17.015 3.637 10.308 1.00 89.12 93 ARG A C 1
ATOM 715 O O . ARG A 1 93 ? -17.343 2.574 10.820 1.00 89.12 93 ARG A O 1
ATOM 722 N N . ILE A 1 94 ? -16.204 3.712 9.255 1.00 92.25 94 ILE A N 1
ATOM 723 C CA . ILE A 1 94 ? -15.626 2.537 8.586 1.00 92.25 94 ILE A CA 1
ATOM 724 C C . ILE A 1 94 ? -14.309 2.144 9.251 1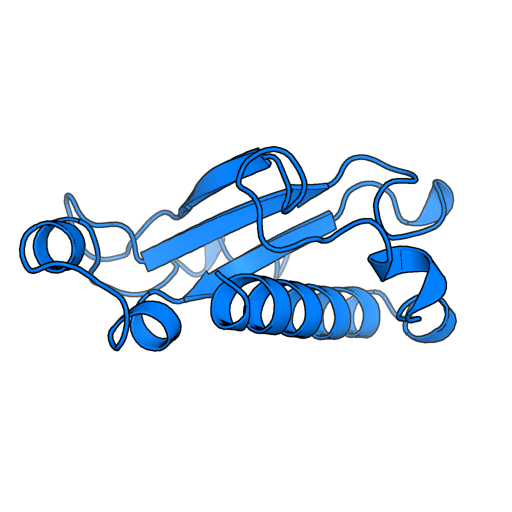.00 92.25 94 ILE A C 1
ATOM 726 O O . ILE A 1 94 ? -13.995 0.963 9.368 1.00 92.25 94 ILE A O 1
ATOM 730 N N . PHE A 1 95 ? -13.538 3.128 9.707 1.00 94.81 95 PHE A N 1
ATOM 731 C CA . PHE A 1 95 ? -12.209 2.891 10.253 1.00 94.81 95 PHE A CA 1
ATOM 732 C C . PHE A 1 95 ? -12.195 2.778 11.781 1.00 94.81 95 PHE A C 1
ATOM 734 O O . PHE A 1 95 ? -13.043 3.362 12.458 1.00 94.81 95 PHE A O 1
ATOM 741 N N . GLY A 1 96 ? -11.251 2.001 12.310 1.00 94.06 96 GLY A N 1
ATOM 742 C CA . GLY A 1 96 ? -11.089 1.717 13.737 1.00 94.06 96 GLY A CA 1
ATOM 743 C C . GLY A 1 96 ? -10.125 0.554 13.979 1.00 94.06 96 GLY A C 1
ATOM 744 O O . GLY A 1 96 ? -9.757 -0.160 13.043 1.00 94.06 96 GLY A O 1
ATOM 745 N N . GLY A 1 97 ? -9.729 0.356 15.235 1.00 94.50 97 GLY A N 1
ATOM 746 C CA . GLY A 1 97 ? -8.742 -0.648 15.643 1.00 94.50 97 GLY A CA 1
ATOM 747 C C . GLY A 1 97 ? -7.355 -0.513 14.995 1.00 94.50 97 GLY A C 1
ATOM 748 O O . GLY A 1 97 ? -7.021 0.498 14.378 1.00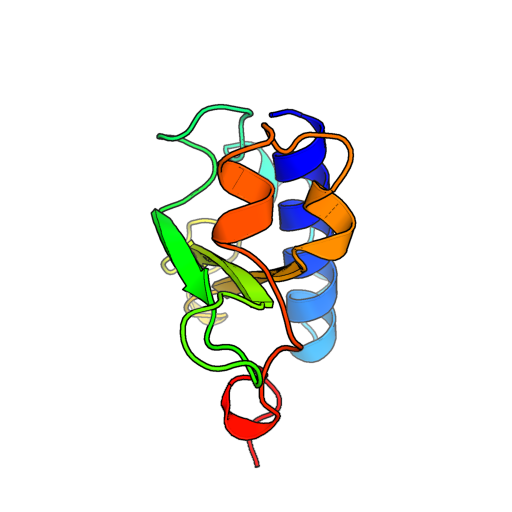 94.50 97 GLY A O 1
ATOM 749 N N . ALA A 1 98 ? -6.535 -1.550 15.171 1.00 94.94 98 ALA A N 1
ATOM 750 C CA . ALA A 1 98 ? -5.181 -1.661 14.628 1.00 94.94 98 ALA A CA 1
ATOM 751 C C . ALA A 1 98 ? -5.092 -2.793 13.590 1.00 94.94 98 ALA A C 1
ATOM 753 O O . ALA A 1 98 ? -5.960 -3.668 13.545 1.00 94.94 98 ALA A O 1
ATOM 754 N N . ARG A 1 99 ? -4.035 -2.794 12.766 1.00 93.75 99 ARG A N 1
ATOM 755 C CA . ARG A 1 99 ? -3.732 -3.906 11.847 1.00 93.75 99 ARG A CA 1
ATOM 756 C C . ARG A 1 99 ? -3.341 -5.143 12.680 1.00 93.75 99 ARG A C 1
ATOM 758 O O . ARG A 1 99 ? -2.423 -5.032 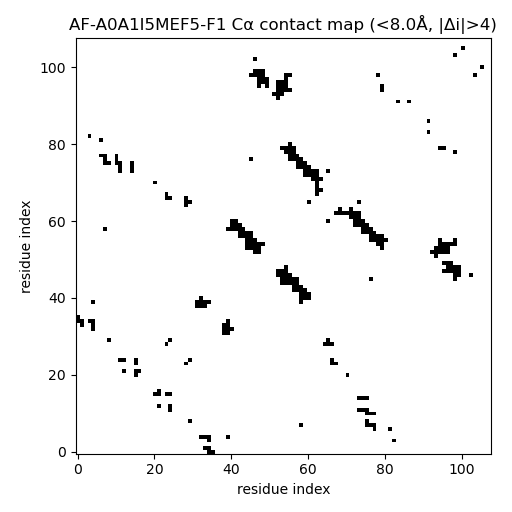13.498 1.00 93.75 99 ARG A O 1
ATOM 765 N N . PRO A 1 100 ? -4.026 -6.296 12.549 1.00 92.12 100 PRO A N 1
ATOM 766 C CA . PRO A 1 100 ? -3.675 -7.509 13.286 1.00 92.12 100 PRO A CA 1
ATOM 767 C C . PRO A 1 100 ? -2.252 -7.984 12.971 1.00 92.12 100 PRO A C 1
ATOM 769 O O . PRO A 1 100 ? -1.808 -7.888 11.833 1.00 92.12 100 PRO A O 1
ATOM 772 N N . LYS A 1 101 ? -1.555 -8.578 13.951 1.00 85.06 101 LYS A N 1
ATOM 773 C CA . LYS A 1 101 ? -0.170 -9.057 13.766 1.00 85.06 101 LYS A CA 1
ATOM 774 C C . LYS A 1 101 ? -0.006 -10.035 12.599 1.00 85.06 101 LYS A C 1
ATOM 776 O O . LYS A 1 101 ? 0.978 -9.936 11.888 1.00 85.06 101 LYS A O 1
ATOM 781 N N . GLY A 1 102 ? -0.964 -10.944 12.405 1.00 79.56 102 GLY A N 1
ATOM 782 C CA . GLY A 1 102 ? -0.932 -11.918 11.307 1.00 79.56 102 GLY A CA 1
ATOM 783 C C . GLY A 1 102 ? -1.291 -11.345 9.933 1.00 79.56 102 GLY A C 1
ATOM 784 O O . GLY A 1 102 ? -1.192 -12.064 8.949 1.00 79.56 102 GLY A O 1
ATOM 785 N N . ASP A 1 103 ? -1.735 -10.086 9.870 1.00 77.50 103 ASP A N 1
ATOM 786 C CA . ASP A 1 103 ? -1.974 -9.362 8.616 1.00 77.50 103 ASP A CA 1
ATOM 787 C C . ASP A 1 103 ? -0.775 -8.487 8.228 1.00 77.50 103 ASP A C 1
ATOM 789 O O . ASP A 1 103 ? -0.636 -8.112 7.068 1.00 77.50 103 ASP A O 1
ATOM 793 N N . SER A 1 104 ? 0.092 -8.146 9.185 1.00 67.50 104 SER A N 1
ATOM 794 C CA . SER A 1 104 ? 1.350 -7.455 8.920 1.00 67.50 104 SER A CA 1
ATOM 795 C C . SER A 1 104 ? 2.221 -8.279 7.971 1.00 67.50 104 SER A C 1
ATOM 797 O O . SER A 1 104 ? 2.347 -9.485 8.148 1.00 67.50 104 SER A O 1
ATOM 799 N N . ASP A 1 105 ? 2.918 -7.617 7.044 1.00 63.16 105 ASP A N 1
ATOM 800 C CA . ASP A 1 105 ? 3.893 -8.231 6.118 1.00 63.16 105 ASP A CA 1
ATOM 801 C C . ASP A 1 105 ? 5.149 -8.796 6.834 1.00 63.16 105 ASP A C 1
ATOM 803 O O . ASP A 1 105 ? 6.167 -9.100 6.220 1.00 63.16 105 ASP A O 1
ATOM 807 N N . GLU A 1 106 ? 5.091 -8.908 8.162 1.00 50.41 106 GLU A N 1
ATOM 808 C CA . GLU A 1 106 ? 6.058 -9.589 9.011 1.00 50.41 106 GLU A CA 1
ATOM 809 C C . GLU A 1 106 ? 5.726 -11.084 8.940 1.00 50.41 106 GLU A C 1
ATOM 811 O O . GLU A 1 106 ? 4.925 -11.611 9.712 1.00 50.41 106 GLU A O 1
ATOM 816 N N . GLN A 1 107 ? 6.256 -11.746 7.912 1.00 34.31 107 GLN A N 1
ATOM 817 C CA . GLN A 1 107 ? 6.143 -13.194 7.762 1.00 34.31 107 GLN A CA 1
ATOM 818 C C . GLN A 1 107 ? 6.775 -13.879 8.999 1.00 34.31 107 GLN A C 1
ATOM 820 O O . GLN A 1 107 ? 7.805 -13.389 9.470 1.00 34.31 107 GLN A O 1
ATOM 825 N N . PRO A 1 108 ? 6.161 -14.944 9.557 1.00 36.38 108 PRO A N 1
ATOM 826 C CA . PRO A 1 108 ? 6.669 -15.647 10.740 1.00 36.38 108 PRO A CA 1
ATOM 827 C C . PRO A 1 108 ? 8.058 -16.263 10.547 1.00 36.38 108 PRO A C 1
ATOM 829 O O . PRO A 1 108 ? 8.397 -16.629 9.397 1.00 36.38 108 PRO A O 1
#